Protein AF-A0A3C0GET9-F1 (afdb_monomer_lite)

Structure (mmCIF, N/CA/C/O backbone):
data_AF-A0A3C0GET9-F1
#
_entry.id   AF-A0A3C0GET9-F1
#
loop_
_atom_site.group_PDB
_atom_site.id
_atom_site.type_symbol
_atom_site.label_atom_id
_atom_site.label_alt_id
_atom_site.label_comp_id
_atom_site.label_asym_id
_atom_site.label_entity_id
_atom_site.label_seq_id
_atom_site.pdbx_PDB_ins_code
_atom_site.Cartn_x
_atom_site.Cartn_y
_atom_site.Cartn_z
_atom_site.occupancy
_atom_site.B_iso_or_equiv
_atom_site.auth_seq_id
_atom_site.auth_comp_id
_atom_site.auth_asym_id
_atom_site.auth_atom_id
_atom_site.pdbx_PDB_model_num
ATOM 1 N N . TRP A 1 1 ? -22.678 -9.207 -19.508 1.00 54.59 1 TRP A N 1
ATOM 2 C CA . TRP A 1 1 ? -23.321 -8.512 -18.363 1.00 54.59 1 TRP A CA 1
ATOM 3 C C . TRP A 1 1 ? -24.498 -9.257 -17.714 1.00 54.59 1 TRP A C 1
ATOM 5 O O . TRP A 1 1 ? -24.550 -9.313 -16.491 1.00 54.59 1 TRP A O 1
ATOM 15 N N . LYS A 1 2 ? -25.428 -9.865 -18.474 1.00 51.84 2 LYS A N 1
ATOM 16 C CA . LYS A 1 2 ? -26.599 -10.581 -17.909 1.00 51.84 2 LYS A CA 1
ATOM 17 C C . LYS A 1 2 ? -26.247 -11.828 -17.074 1.00 51.84 2 LYS A C 1
ATOM 19 O O . LYS A 1 2 ? -26.892 -12.081 -16.061 1.00 51.84 2 LYS A O 1
ATOM 24 N N . VAL A 1 3 ? -25.195 -12.555 -17.453 1.00 59.12 3 VAL A N 1
ATOM 25 C CA . VAL A 1 3 ? -24.773 -13.796 -16.774 1.00 59.12 3 VAL A CA 1
ATOM 26 C C . VAL A 1 3 ? -24.256 -13.517 -15.358 1.00 59.12 3 VAL A C 1
ATOM 28 O O . VAL A 1 3 ? -24.761 -14.109 -14.406 1.00 59.12 3 VAL A O 1
ATOM 31 N N . LEU A 1 4 ? -23.365 -12.528 -15.206 1.00 65.88 4 LEU A N 1
ATOM 32 C CA . LEU A 1 4 ? -22.849 -12.063 -13.909 1.00 65.88 4 LEU A CA 1
ATOM 33 C C . LEU A 1 4 ? -23.974 -11.631 -12.956 1.00 65.88 4 LEU A C 1
ATOM 35 O O . LEU A 1 4 ? -23.959 -11.983 -11.779 1.00 65.88 4 LEU A O 1
ATOM 39 N N . ARG A 1 5 ? -24.997 -10.936 -13.473 1.00 71.81 5 ARG A N 1
ATOM 40 C CA . ARG A 1 5 ? -26.172 -10.538 -12.685 1.00 71.81 5 ARG A CA 1
ATOM 41 C C . ARG A 1 5 ? -26.999 -11.746 -12.235 1.00 71.81 5 ARG A C 1
ATOM 43 O O . ARG A 1 5 ? -27.454 -11.768 -11.099 1.00 71.81 5 ARG A O 1
ATOM 50 N N . SER A 1 6 ? -27.181 -12.758 -13.086 1.00 63.97 6 SER A N 1
ATOM 51 C CA . SER A 1 6 ? -27.970 -13.950 -12.731 1.00 63.97 6 SER A CA 1
ATOM 52 C C . SER A 1 6 ? -27.287 -14.823 -11.672 1.00 63.97 6 SER A C 1
ATOM 54 O O . SER A 1 6 ? -27.948 -15.317 -10.760 1.00 63.97 6 SER A O 1
ATOM 56 N N . VAL A 1 7 ? -25.958 -14.950 -11.751 1.00 70.88 7 VAL A N 1
ATOM 57 C CA . VAL A 1 7 ? -25.152 -15.691 -10.773 1.00 70.88 7 VAL A CA 1
ATOM 58 C C . VAL A 1 7 ? -25.137 -14.942 -9.441 1.00 70.88 7 VAL A C 1
ATOM 60 O O . VAL A 1 7 ? -25.383 -15.544 -8.400 1.00 70.88 7 VAL A O 1
ATOM 63 N N . SER A 1 8 ? -24.983 -13.615 -9.480 1.00 62.53 8 SER A N 1
ATOM 64 C CA . SER A 1 8 ? -25.076 -12.756 -8.297 1.00 62.53 8 SER A CA 1
ATOM 65 C C . SER A 1 8 ? -26.455 -12.838 -7.620 1.00 62.53 8 SER A C 1
ATOM 67 O O . SER A 1 8 ? -26.522 -12.975 -6.403 1.00 62.53 8 SER A O 1
ATOM 69 N N . LEU A 1 9 ? -27.557 -12.873 -8.382 1.00 61.75 9 LEU A N 1
ATOM 70 C CA . LEU A 1 9 ? -28.917 -13.015 -7.834 1.00 61.75 9 LEU A CA 1
ATOM 71 C C . LEU A 1 9 ? -29.197 -14.408 -7.242 1.00 61.75 9 LEU A C 1
ATOM 73 O O . LEU A 1 9 ? -29.943 -14.523 -6.269 1.00 61.75 9 LEU A O 1
ATOM 77 N N . ARG A 1 10 ? -28.611 -15.473 -7.806 1.00 57.34 10 ARG A N 1
ATOM 78 C CA . ARG A 1 10 ? -28.732 -16.839 -7.264 1.00 57.34 10 ARG A CA 1
ATOM 79 C C . ARG A 1 10 ? -27.916 -17.031 -5.986 1.00 57.34 10 ARG A C 1
ATOM 81 O O . ARG A 1 10 ? -28.388 -17.711 -5.080 1.00 57.34 10 ARG A O 1
ATOM 88 N N . LEU A 1 11 ? -26.743 -16.405 -5.894 1.00 55.72 11 LEU A N 1
ATOM 89 C CA . LEU A 1 11 ? -25.930 -16.396 -4.675 1.00 55.72 11 LEU A CA 1
ATOM 90 C C . LEU A 1 11 ? -26.587 -15.551 -3.572 1.00 55.72 11 LEU A C 1
ATOM 92 O O . LEU A 1 11 ? -26.712 -16.027 -2.446 1.00 55.72 11 LEU A O 1
ATOM 96 N N . ALA A 1 12 ? -27.141 -14.383 -3.919 1.00 53.59 12 ALA A N 1
ATOM 97 C CA . ALA A 1 12 ? -27.857 -13.515 -2.982 1.00 53.59 12 ALA A CA 1
ATOM 98 C C . ALA A 1 12 ? -29.102 -14.178 -2.358 1.00 53.59 12 ALA A C 1
ATOM 100 O O . ALA A 1 12 ? -29.400 -13.944 -1.193 1.00 53.59 12 ALA A O 1
ATOM 101 N N . ARG A 1 13 ? -29.819 -15.048 -3.091 1.00 51.25 13 ARG A N 1
ATOM 102 C CA . ARG A 1 13 ? -30.969 -15.801 -2.540 1.00 51.25 13 ARG A CA 1
ATOM 103 C C . ARG A 1 13 ? -30.578 -16.947 -1.600 1.00 51.25 13 ARG A C 1
ATOM 105 O O . ARG A 1 13 ? -31.440 -17.432 -0.874 1.00 51.25 13 ARG A O 1
ATOM 112 N N . LYS A 1 14 ? -29.320 -17.402 -1.620 1.00 46.41 14 LYS A N 1
ATOM 113 C CA . LYS A 1 14 ? -28.836 -18.512 -0.779 1.00 46.41 14 LYS A CA 1
ATOM 114 C C . LYS A 1 14 ? -28.096 -18.029 0.476 1.00 46.41 14 LYS A C 1
ATOM 116 O O . LYS A 1 14 ? -27.874 -18.819 1.391 1.00 46.41 14 LYS A O 1
ATOM 121 N N . SER A 1 15 ? -27.745 -16.745 0.543 1.00 45.38 15 SER A N 1
ATOM 122 C CA . SER A 1 15 ? -27.123 -16.142 1.717 1.00 45.38 15 SER A CA 1
ATOM 123 C C . SER A 1 15 ? -28.177 -15.796 2.775 1.00 45.38 15 SER A C 1
ATOM 125 O O . SER A 1 15 ? -29.066 -14.981 2.549 1.00 45.38 15 SER A O 1
ATOM 127 N N . LYS A 1 16 ? -28.080 -16.405 3.965 1.00 53.41 16 LYS A N 1
ATOM 128 C CA . LYS A 1 16 ? -28.889 -16.041 5.148 1.00 53.41 16 LYS A CA 1
ATOM 129 C C . LYS A 1 16 ? -28.526 -14.656 5.714 1.00 53.41 16 LYS A C 1
ATOM 131 O O . LYS A 1 16 ? -29.143 -14.218 6.684 1.00 53.41 16 LYS A O 1
ATOM 136 N N . THR A 1 17 ? -27.520 -13.973 5.163 1.00 60.19 17 THR A N 1
ATOM 137 C CA . THR A 1 17 ? -27.017 -12.692 5.664 1.00 60.19 17 THR A CA 1
ATOM 138 C C . THR A 1 17 ? -27.034 -11.623 4.571 1.00 60.19 17 THR A C 1
ATOM 140 O O . THR A 1 17 ? -26.575 -11.823 3.455 1.00 60.19 17 THR A O 1
ATOM 143 N N . ASN A 1 18 ? -27.491 -10.417 4.917 1.00 76.19 18 ASN A N 1
ATOM 144 C CA . ASN A 1 18 ? -27.480 -9.251 4.021 1.00 76.19 18 ASN A CA 1
ATOM 145 C C . ASN A 1 18 ? -26.064 -8.689 3.756 1.00 76.19 18 ASN A C 1
ATOM 147 O O . ASN A 1 18 ? -25.942 -7.561 3.286 1.00 76.19 18 ASN A O 1
ATOM 151 N N . PHE A 1 19 ? -24.994 -9.429 4.078 1.00 81.81 19 PHE A N 1
ATOM 152 C CA . PHE A 1 19 ? -23.607 -8.967 3.949 1.00 81.81 19 PHE A CA 1
ATOM 153 C C . PHE A 1 19 ? -23.235 -8.653 2.494 1.00 81.81 19 PHE A C 1
ATOM 155 O O . PHE A 1 19 ? -22.609 -7.630 2.220 1.00 81.81 19 PHE A O 1
ATOM 162 N N . ASP A 1 20 ? -23.714 -9.467 1.554 1.00 84.00 20 ASP A N 1
ATOM 163 C CA . ASP A 1 20 ? -23.447 -9.294 0.123 1.00 84.00 20 ASP A CA 1
ATOM 164 C C . ASP A 1 20 ? -23.974 -7.951 -0.407 1.00 84.00 20 ASP A C 1
ATOM 166 O O . ASP A 1 20 ? -23.351 -7.327 -1.268 1.00 84.00 20 ASP A O 1
ATOM 170 N N . ASN A 1 21 ? -25.075 -7.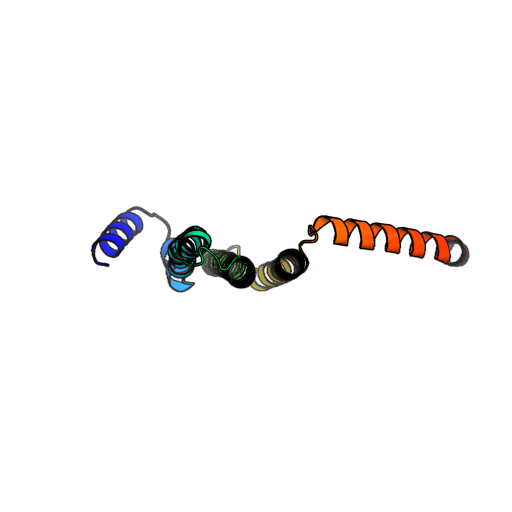445 0.163 1.00 88.06 21 ASN A N 1
ATOM 171 C CA . ASN A 1 21 ? -25.608 -6.126 -0.181 1.00 88.06 21 ASN A CA 1
ATOM 172 C C . ASN A 1 21 ? -24.635 -5.008 0.221 1.00 88.06 21 ASN A C 1
ATOM 174 O O . ASN A 1 21 ? -24.468 -4.051 -0.533 1.00 88.06 21 ASN A O 1
ATOM 178 N N . PHE A 1 22 ? -23.945 -5.146 1.360 1.00 90.19 22 PHE A N 1
ATOM 179 C CA . PHE A 1 22 ? -22.924 -4.189 1.797 1.00 90.19 22 PHE A CA 1
ATOM 180 C C . PHE A 1 22 ? -21.677 -4.237 0.909 1.00 90.19 22 PHE A C 1
ATOM 182 O O . PHE A 1 22 ? -21.138 -3.179 0.581 1.00 90.19 22 PHE A O 1
ATOM 189 N N . LEU A 1 23 ? -21.262 -5.429 0.459 1.00 90.75 23 LEU A N 1
ATOM 190 C CA . LEU A 1 23 ? -20.154 -5.588 -0.495 1.00 90.75 23 LEU A CA 1
ATOM 191 C C . LEU A 1 23 ? -20.448 -4.875 -1.822 1.00 90.75 23 LEU A C 1
ATOM 193 O O . LEU A 1 23 ? -19.594 -4.168 -2.364 1.00 90.75 23 LEU A O 1
ATOM 197 N N . VAL A 1 24 ? -21.666 -5.038 -2.345 1.00 90.88 24 VAL A N 1
ATOM 198 C CA . VAL A 1 24 ? -22.103 -4.377 -3.583 1.00 90.88 24 VAL A CA 1
ATOM 199 C C . VAL A 1 24 ? -22.232 -2.866 -3.386 1.00 90.88 24 VAL A C 1
ATOM 201 O O . VAL A 1 24 ? -21.739 -2.112 -4.228 1.00 90.88 24 VAL A O 1
ATOM 204 N N . ALA A 1 25 ? -22.827 -2.413 -2.277 1.00 90.94 25 ALA A N 1
ATOM 205 C CA . ALA A 1 25 ? -22.983 -0.991 -1.958 1.00 90.94 25 ALA A CA 1
ATOM 206 C C . ALA A 1 25 ? -21.630 -0.263 -1.894 1.00 90.94 25 ALA A C 1
ATOM 208 O O . ALA A 1 25 ? -21.469 0.816 -2.466 1.00 90.94 25 ALA A O 1
ATOM 209 N N . ASN A 1 26 ? -20.625 -0.906 -1.299 1.00 92.50 26 ASN A N 1
ATOM 210 C CA . ASN A 1 26 ? -19.260 -0.392 -1.209 1.00 92.50 26 ASN A CA 1
ATOM 211 C C . ASN A 1 26 ? -18.390 -0.713 -2.436 1.00 92.50 26 ASN A C 1
ATOM 213 O O . ASN A 1 26 ? -17.189 -0.450 -2.432 1.00 92.50 26 ASN A O 1
ATOM 217 N N . ARG A 1 27 ? -18.986 -1.219 -3.525 1.00 93.00 27 ARG A N 1
ATOM 218 C CA . ARG A 1 27 ? -18.337 -1.447 -4.829 1.00 93.00 27 ARG A CA 1
ATOM 219 C C . ARG A 1 27 ? -17.179 -2.455 -4.808 1.00 93.00 27 ARG A C 1
ATOM 221 O O . ARG A 1 27 ? -16.388 -2.466 -5.750 1.00 93.00 27 ARG A O 1
ATOM 228 N N . VAL A 1 28 ? -17.117 -3.355 -3.824 1.00 92.50 28 VAL A N 1
ATOM 229 C CA . VAL A 1 28 ? -16.083 -4.408 -3.741 1.00 92.50 28 VAL A CA 1
ATOM 230 C C . VAL A 1 28 ? -15.999 -5.225 -5.040 1.00 92.50 28 VAL A C 1
ATOM 232 O O . VAL A 1 28 ? -14.909 -5.315 -5.610 1.00 92.50 28 VAL A O 1
ATOM 235 N N . PRO A 1 29 ? -17.116 -5.740 -5.607 1.00 91.25 29 PRO A N 1
ATOM 236 C CA . PRO A 1 29 ? -17.047 -6.520 -6.842 1.00 91.25 29 PRO A CA 1
ATOM 237 C C . PRO A 1 29 ? -16.553 -5.699 -8.034 1.00 91.25 29 PRO A C 1
ATOM 239 O O . PRO A 1 29 ? -15.939 -6.248 -8.941 1.00 91.25 29 PRO A O 1
ATOM 242 N N . ARG A 1 30 ? -16.802 -4.380 -8.042 1.00 92.75 30 ARG A N 1
ATOM 243 C CA . ARG A 1 30 ? -16.322 -3.493 -9.106 1.00 92.75 30 ARG A CA 1
ATOM 244 C C . ARG A 1 30 ? -14.805 -3.377 -9.048 1.00 92.75 30 ARG A C 1
ATOM 246 O O . ARG A 1 30 ? -14.180 -3.535 -10.087 1.00 92.75 30 ARG A O 1
ATOM 253 N N . TYR A 1 31 ? -14.217 -3.112 -7.884 1.00 93.00 31 TYR A N 1
ATOM 254 C CA . TYR A 1 31 ? -12.760 -3.002 -7.772 1.00 93.00 31 TYR A CA 1
ATOM 255 C C . TYR A 1 31 ? -12.066 -4.334 -8.069 1.00 93.00 31 TYR A C 1
ATOM 257 O O . TYR A 1 31 ? -11.121 -4.358 -8.851 1.00 93.00 31 TYR A O 1
ATOM 265 N N . LEU A 1 32 ? -12.603 -5.449 -7.563 1.00 92.50 32 LEU A N 1
ATOM 266 C CA . LEU A 1 32 ? -12.104 -6.787 -7.898 1.00 92.50 32 LEU A CA 1
ATOM 267 C C . LEU A 1 32 ? -12.178 -7.076 -9.403 1.00 92.50 32 LEU A C 1
ATOM 269 O O . LEU A 1 32 ? -11.239 -7.620 -9.974 1.00 92.50 32 LEU A O 1
ATOM 273 N N . ALA A 1 33 ? -13.258 -6.661 -10.071 1.00 94.62 33 ALA A N 1
ATOM 274 C CA . ALA A 1 33 ? -13.396 -6.840 -11.512 1.00 94.62 33 ALA A CA 1
ATOM 275 C C . ALA A 1 33 ? -12.360 -6.054 -12.331 1.00 94.62 33 ALA A C 1
ATOM 277 O O . ALA A 1 33 ? -12.105 -6.447 -13.462 1.00 94.62 33 ALA A O 1
ATOM 278 N N . HIS A 1 34 ? -11.761 -4.983 -11.792 1.00 95.25 34 HIS A N 1
ATOM 279 C CA . HIS A 1 34 ? -10.683 -4.246 -12.467 1.00 95.25 34 HIS A CA 1
ATOM 280 C C . HIS A 1 34 ? -9.309 -4.911 -12.309 1.00 95.25 34 HIS A C 1
ATOM 282 O O . HIS A 1 34 ? -8.412 -4.596 -13.084 1.00 95.25 34 HIS A O 1
ATOM 288 N N . ILE A 1 35 ? -9.141 -5.848 -11.367 1.00 94.38 35 ILE A N 1
ATOM 289 C CA . ILE A 1 35 ? -7.878 -6.586 -11.210 1.00 94.38 35 ILE A CA 1
ATOM 290 C C . ILE A 1 35 ? -7.607 -7.405 -12.471 1.00 94.38 35 ILE A C 1
ATOM 292 O O . ILE A 1 35 ? -6.524 -7.322 -13.030 1.00 94.38 35 ILE A O 1
ATOM 296 N N . VAL A 1 36 ? -8.614 -8.131 -12.962 1.00 95.69 36 VAL A N 1
ATOM 297 C CA . VAL A 1 36 ? -8.491 -8.998 -14.145 1.00 95.69 36 VAL A CA 1
ATOM 298 C C . VAL A 1 36 ? -7.989 -8.250 -15.392 1.00 95.69 36 VAL A C 1
ATOM 300 O O . VAL A 1 36 ? -6.960 -8.655 -15.927 1.00 95.69 36 VAL A O 1
ATOM 303 N N . PRO A 1 37 ? -8.640 -7.170 -15.877 1.00 96.06 37 PRO A N 1
ATOM 304 C CA . PRO A 1 37 ? -8.160 -6.449 -17.053 1.00 96.06 37 PRO A CA 1
ATOM 305 C C . PRO A 1 37 ? -6.797 -5.792 -16.819 1.00 96.06 37 PRO A C 1
ATOM 307 O O . PRO A 1 37 ? -6.000 -5.740 -17.748 1.00 96.06 37 PRO A O 1
ATOM 310 N N . LEU A 1 38 ? -6.502 -5.328 -15.600 1.00 97.25 38 LEU A N 1
ATOM 311 C CA . LEU A 1 38 ? -5.202 -4.739 -15.288 1.00 97.25 38 LEU A CA 1
ATOM 312 C C . LEU A 1 38 ? -4.077 -5.783 -15.323 1.00 97.25 38 LEU A C 1
ATOM 314 O O . LEU A 1 38 ? -3.027 -5.519 -15.896 1.00 97.25 38 LEU A O 1
ATOM 318 N N . SER A 1 39 ? -4.306 -6.977 -14.774 1.00 96.12 39 SER A N 1
ATOM 319 C CA . SER A 1 39 ? -3.359 -8.093 -14.850 1.00 96.12 39 SER A CA 1
ATOM 320 C C . SER A 1 39 ? -3.117 -8.534 -16.292 1.00 96.12 39 SER A C 1
ATOM 322 O O . SER A 1 39 ? -1.970 -8.701 -16.686 1.00 96.12 39 SER A O 1
ATOM 324 N N . ILE A 1 40 ? -4.177 -8.651 -17.100 1.00 97.06 40 ILE A N 1
ATOM 325 C CA . ILE A 1 40 ? -4.042 -8.960 -18.533 1.00 97.06 40 ILE A CA 1
ATOM 326 C C . ILE A 1 40 ? -3.201 -7.889 -19.233 1.00 97.06 40 ILE A C 1
ATOM 328 O O . ILE A 1 40 ? -2.345 -8.223 -20.045 1.00 97.06 40 ILE A O 1
ATOM 332 N N . LEU A 1 41 ? -3.425 -6.611 -18.914 1.00 96.50 41 LEU A N 1
ATOM 333 C CA . LEU A 1 41 ? -2.683 -5.511 -19.519 1.00 96.50 41 LEU A CA 1
ATOM 334 C C . LEU A 1 41 ? -1.186 -5.585 -19.194 1.00 96.50 41 LEU A C 1
ATOM 336 O O . LEU A 1 41 ? -0.388 -5.400 -20.103 1.00 96.50 41 LEU A O 1
ATOM 340 N N . ILE A 1 42 ? -0.820 -5.895 -17.943 1.00 96.88 42 ILE A N 1
ATOM 341 C CA . ILE A 1 42 ? 0.577 -6.082 -17.511 1.00 96.88 42 ILE A CA 1
ATOM 342 C C . ILE A 1 42 ? 1.253 -7.195 -18.321 1.00 96.88 42 ILE A C 1
ATOM 344 O O . ILE A 1 42 ? 2.322 -6.969 -18.881 1.00 96.88 42 ILE A O 1
ATOM 348 N N . GLU A 1 43 ? 0.603 -8.355 -18.448 1.00 95.88 43 GLU A N 1
ATOM 349 C CA . GLU A 1 43 ? 1.129 -9.495 -19.217 1.00 95.88 43 GLU A CA 1
ATOM 350 C C . GLU A 1 43 ? 1.243 -9.199 -20.718 1.00 95.88 43 GLU A C 1
ATOM 352 O O . GLU A 1 43 ? 2.087 -9.766 -21.405 1.00 95.88 43 GLU A O 1
ATOM 357 N N . PHE A 1 44 ? 0.416 -8.293 -21.248 1.00 95.69 44 PHE A N 1
ATOM 358 C CA . PHE A 1 44 ? 0.460 -7.899 -22.656 1.00 95.69 44 PHE A CA 1
ATOM 359 C C . PHE A 1 44 ? 1.555 -6.877 -22.986 1.00 95.69 44 PHE A C 1
ATOM 361 O O . PHE A 1 44 ? 1.926 -6.769 -24.157 1.00 95.69 44 PHE A O 1
ATOM 368 N N . VAL A 1 45 ? 2.090 -6.134 -22.007 1.00 95.38 45 VAL A N 1
ATOM 369 C CA . VAL A 1 45 ? 3.091 -5.080 -22.270 1.00 95.38 45 VAL A CA 1
ATOM 370 C C . VAL A 1 45 ? 4.332 -5.604 -23.005 1.00 95.38 45 VAL A C 1
ATOM 372 O O . VAL A 1 45 ? 4.688 -4.997 -24.015 1.00 95.38 45 VAL A O 1
ATOM 375 N N . PRO A 1 46 ? 4.971 -6.723 -22.605 1.00 91.56 46 PRO A N 1
ATOM 376 C CA . PRO A 1 46 ? 6.168 -7.219 -23.291 1.00 91.56 46 PRO A CA 1
ATOM 377 C C . PRO A 1 46 ? 5.919 -7.552 -24.767 1.00 91.56 46 PRO A C 1
ATOM 379 O O . PRO A 1 46 ? 6.791 -7.354 -25.605 1.00 91.56 46 PRO A O 1
ATOM 382 N N . PHE A 1 47 ? 4.710 -8.015 -25.099 1.00 93.81 47 PHE A N 1
ATOM 383 C CA . PHE A 1 47 ? 4.320 -8.331 -26.474 1.00 93.81 47 PHE A CA 1
ATOM 384 C C . PHE A 1 47 ? 3.972 -7.080 -27.288 1.00 93.81 47 PHE A C 1
ATOM 386 O O . PHE A 1 47 ? 4.210 -7.041 -28.492 1.00 93.81 47 PHE A O 1
ATOM 393 N N . ALA A 1 48 ? 3.407 -6.054 -26.649 1.00 93.69 48 ALA A N 1
ATOM 394 C CA . ALA A 1 48 ? 3.044 -4.803 -27.309 1.00 93.69 48 ALA A CA 1
ATOM 395 C C . ALA A 1 48 ? 4.254 -3.889 -27.581 1.00 93.69 48 ALA A C 1
ATOM 397 O O . ALA A 1 48 ? 4.208 -3.085 -28.509 1.00 93.69 48 ALA A O 1
ATOM 398 N N . PHE A 1 49 ? 5.328 -4.015 -26.796 1.00 94.75 49 PHE A N 1
ATOM 399 C CA . PHE A 1 49 ? 6.522 -3.160 -26.859 1.00 94.75 49 PHE A CA 1
ATOM 400 C C . PHE A 1 49 ? 7.783 -3.908 -27.325 1.00 94.75 49 PHE A C 1
ATOM 402 O O . PHE A 1 49 ? 8.897 -3.550 -26.944 1.00 94.75 49 PHE A O 1
ATOM 409 N N . ILE A 1 50 ? 7.633 -4.934 -28.169 1.00 92.25 50 ILE A N 1
ATOM 410 C CA . ILE A 1 50 ? 8.773 -5.666 -28.743 1.00 92.25 50 ILE A CA 1
ATOM 411 C C . ILE A 1 50 ? 9.715 -4.681 -29.455 1.00 92.25 50 ILE A C 1
ATOM 413 O O . ILE A 1 50 ? 9.297 -3.949 -30.352 1.00 92.25 50 ILE A O 1
ATOM 417 N N . GLY A 1 51 ? 10.989 -4.672 -29.052 1.00 93.00 51 GLY A N 1
ATOM 418 C CA . GLY A 1 51 ? 12.012 -3.765 -29.587 1.00 93.00 51 GLY A CA 1
ATOM 419 C C . GLY A 1 51 ? 12.083 -2.389 -28.910 1.00 93.00 51 GLY A C 1
ATOM 420 O O . GLY A 1 51 ? 12.892 -1.563 -29.324 1.00 93.00 51 GLY A O 1
ATOM 421 N N . PHE A 1 52 ? 11.278 -2.139 -27.870 1.00 95.12 52 PHE A N 1
ATOM 422 C CA . PHE A 1 52 ? 11.237 -0.880 -27.116 1.00 95.12 52 PHE A CA 1
ATOM 423 C C . PHE A 1 52 ? 11.319 -1.114 -25.598 1.00 95.12 52 PHE A C 1
ATOM 425 O O . PHE A 1 52 ? 10.444 -0.683 -24.842 1.00 95.12 52 PHE A O 1
ATOM 432 N N . ASP A 1 53 ? 12.390 -1.765 -25.142 1.00 93.12 53 ASP A N 1
ATOM 433 C CA . ASP A 1 53 ? 12.543 -2.229 -23.753 1.00 93.12 53 ASP A CA 1
ATOM 434 C C . ASP A 1 53 ? 12.393 -1.107 -22.713 1.00 93.12 53 ASP A C 1
ATOM 436 O O . ASP A 1 53 ? 11.663 -1.254 -21.734 1.00 93.12 53 ASP A O 1
ATOM 440 N N . TYR A 1 54 ? 12.999 0.058 -22.962 1.00 94.12 54 TYR A N 1
ATOM 441 C CA . TYR A 1 54 ? 12.903 1.205 -22.051 1.00 94.12 54 TYR A CA 1
ATOM 442 C C . TYR A 1 54 ? 11.461 1.717 -21.891 1.00 94.12 54 TYR A C 1
ATOM 444 O O . TYR A 1 54 ? 11.014 2.034 -20.789 1.00 94.12 54 TYR A O 1
ATOM 452 N N . ALA A 1 55 ? 10.699 1.771 -22.988 1.00 94.50 55 ALA A N 1
ATOM 453 C CA . ALA A 1 55 ? 9.299 2.182 -22.939 1.00 94.50 55 ALA A CA 1
ATOM 454 C C . ALA A 1 55 ? 8.433 1.123 -22.239 1.00 94.50 55 ALA A C 1
ATOM 456 O O . ALA A 1 55 ? 7.569 1.477 -21.434 1.00 94.50 55 ALA A O 1
ATOM 457 N N . ALA A 1 56 ? 8.695 -0.163 -22.501 1.00 95.75 56 ALA A N 1
ATOM 458 C CA . ALA A 1 56 ? 8.018 -1.276 -21.841 1.00 95.75 56 ALA A CA 1
ATOM 459 C C .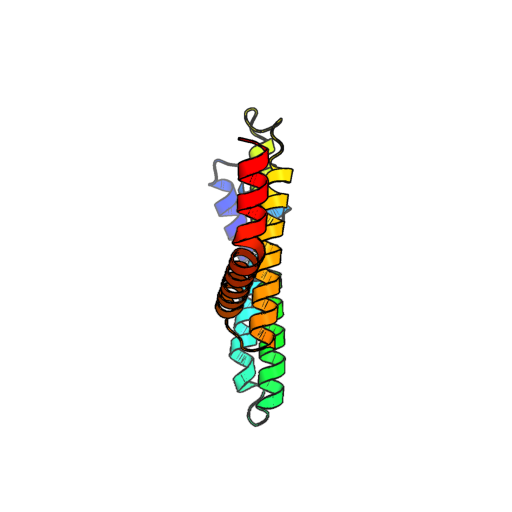 ALA A 1 56 ? 8.194 -1.211 -20.318 1.00 95.75 56 ALA A C 1
ATOM 461 O O . ALA A 1 56 ? 7.223 -1.343 -19.574 1.00 95.75 56 ALA A O 1
ATOM 462 N N . GLU A 1 57 ? 9.414 -0.943 -19.854 1.00 95.00 57 GLU A N 1
ATOM 463 C CA . GLU A 1 57 ? 9.743 -0.852 -18.434 1.00 95.00 57 GLU A CA 1
ATOM 464 C C . GLU A 1 57 ? 8.994 0.293 -17.733 1.00 95.00 57 GLU A C 1
ATOM 466 O O . GLU A 1 57 ? 8.396 0.092 -16.672 1.00 95.00 57 GLU A O 1
ATOM 471 N N . ILE A 1 58 ? 8.948 1.481 -18.348 1.00 95.44 58 ILE A N 1
ATOM 472 C CA . ILE A 1 58 ? 8.199 2.631 -17.815 1.00 95.44 58 ILE A CA 1
ATOM 473 C C . ILE A 1 58 ? 6.706 2.302 -17.705 1.00 95.44 58 ILE A C 1
ATOM 475 O O . ILE A 1 58 ? 6.082 2.564 -16.671 1.00 95.44 58 ILE A O 1
ATOM 479 N N . VAL A 1 59 ? 6.126 1.712 -18.754 1.00 96.69 59 VAL A N 1
ATOM 480 C CA . VAL A 1 59 ? 4.707 1.334 -18.774 1.00 96.69 59 VAL A CA 1
ATOM 481 C C . VAL A 1 59 ? 4.419 0.267 -17.720 1.00 96.69 59 VAL A C 1
ATOM 483 O O . VAL A 1 59 ? 3.444 0.393 -16.979 1.00 96.69 59 VAL A O 1
ATOM 486 N N . LEU A 1 60 ? 5.282 -0.742 -17.582 1.00 96.69 60 LEU A N 1
ATOM 487 C CA . LEU A 1 60 ? 5.158 -1.766 -16.546 1.00 96.69 60 LEU A CA 1
ATOM 488 C C . LEU A 1 60 ? 5.212 -1.156 -15.145 1.00 96.69 60 LEU A C 1
ATOM 490 O O . LEU A 1 60 ? 4.343 -1.454 -14.326 1.00 96.69 60 LEU A O 1
ATOM 494 N N . LYS A 1 61 ? 6.179 -0.278 -14.852 1.00 96.25 61 LYS A N 1
ATOM 495 C CA . LYS A 1 61 ? 6.259 0.423 -13.558 1.00 96.25 61 LYS A CA 1
ATOM 496 C C . LYS A 1 61 ? 4.966 1.188 -13.269 1.00 96.25 61 LYS A C 1
ATOM 498 O O . LYS A 1 61 ? 4.405 1.055 -12.181 1.00 96.25 61 LYS A O 1
ATOM 503 N N . PHE A 1 62 ? 4.439 1.915 -14.253 1.00 97.31 62 PHE A N 1
ATOM 504 C CA . PHE A 1 62 ? 3.172 2.634 -14.116 1.00 97.31 62 PHE A CA 1
ATOM 505 C C . PHE A 1 62 ? 1.984 1.700 -13.827 1.00 97.31 62 PHE A C 1
ATOM 507 O O . PHE A 1 62 ? 1.210 1.953 -12.900 1.00 97.31 62 PHE A O 1
ATOM 514 N N . LEU A 1 63 ? 1.850 0.591 -14.561 1.00 97.88 63 LEU A N 1
ATOM 515 C CA . LEU A 1 63 ? 0.774 -0.382 -14.344 1.00 97.88 63 LEU A CA 1
ATOM 516 C C . LEU A 1 63 ? 0.871 -1.072 -12.979 1.00 97.88 63 LEU A C 1
ATOM 518 O O . LEU A 1 63 ? -0.152 -1.261 -12.322 1.00 97.88 63 LEU A O 1
ATOM 522 N N . HIS A 1 64 ? 2.078 -1.395 -12.512 1.00 97.44 64 HIS A N 1
ATOM 523 C CA . HIS A 1 64 ? 2.282 -1.937 -11.169 1.00 97.44 64 HIS A CA 1
ATOM 524 C C . HIS A 1 64 ? 1.883 -0.931 -10.081 1.00 97.44 64 HIS A C 1
ATOM 526 O O . HIS A 1 64 ? 1.230 -1.309 -9.108 1.00 97.44 64 HIS A O 1
ATOM 532 N N . VAL A 1 65 ? 2.188 0.360 -10.253 1.00 97.81 65 VAL A N 1
ATOM 533 C CA . VAL A 1 65 ? 1.716 1.413 -9.336 1.00 97.81 65 VAL A CA 1
ATOM 534 C C . VAL A 1 65 ? 0.187 1.481 -9.320 1.00 97.81 65 VAL A C 1
ATOM 536 O O . VAL A 1 65 ? -0.416 1.502 -8.243 1.00 97.81 65 VAL A O 1
ATOM 539 N N . LEU A 1 66 ? -0.462 1.436 -10.488 1.00 97.94 66 LEU A N 1
ATOM 540 C CA . LEU A 1 66 ? -1.925 1.366 -10.573 1.00 97.94 66 LEU A CA 1
ATOM 541 C C . LEU A 1 66 ? -2.484 0.118 -9.881 1.00 97.94 66 LEU A C 1
ATOM 543 O O . LEU A 1 66 ? -3.523 0.199 -9.224 1.00 97.94 66 LEU A O 1
ATOM 547 N N . PHE A 1 67 ? -1.790 -1.015 -9.983 1.00 97.75 67 PHE A N 1
ATOM 548 C CA . PHE A 1 67 ? -2.180 -2.259 -9.329 1.00 97.75 67 PHE A CA 1
ATOM 549 C C . PHE A 1 67 ? -2.147 -2.130 -7.803 1.00 97.75 67 PHE A C 1
ATOM 551 O O . PHE A 1 67 ? -3.116 -2.500 -7.138 1.00 97.75 67 PHE A O 1
ATOM 558 N N . VAL A 1 68 ? -1.088 -1.535 -7.242 1.00 97.62 68 VAL A N 1
ATOM 559 C CA . VAL A 1 68 ? -0.986 -1.259 -5.797 1.00 97.62 68 VAL A CA 1
ATOM 560 C C . VAL A 1 68 ? -2.128 -0.353 -5.334 1.00 97.62 68 VAL A C 1
ATOM 562 O O . VAL A 1 68 ? -2.807 -0.654 -4.352 1.00 97.62 68 VAL A O 1
ATOM 565 N N . VAL A 1 69 ? -2.395 0.733 -6.063 1.00 97.94 69 VAL A N 1
ATOM 566 C CA . VAL A 1 69 ? -3.486 1.664 -5.738 1.00 97.94 69 VAL A CA 1
ATOM 567 C C . VAL A 1 69 ? -4.848 0.965 -5.800 1.00 97.94 69 VAL A C 1
ATOM 569 O O . VAL A 1 69 ? -5.670 1.124 -4.894 1.00 97.94 69 VAL A O 1
ATOM 572 N N . LEU A 1 70 ? -5.093 0.149 -6.828 1.00 97.88 70 LEU A N 1
ATOM 573 C CA . LEU A 1 70 ? -6.320 -0.635 -6.950 1.00 97.88 70 LEU A CA 1
ATOM 574 C C . LEU A 1 70 ? -6.478 -1.617 -5.782 1.00 97.88 70 LEU A C 1
ATOM 576 O O . LEU A 1 70 ? -7.568 -1.711 -5.213 1.00 97.88 70 LEU A O 1
ATOM 580 N N . ALA A 1 71 ? -5.405 -2.299 -5.381 1.00 97.50 71 ALA A N 1
ATOM 581 C CA . ALA A 1 71 ? -5.413 -3.200 -4.233 1.00 97.50 71 ALA A CA 1
ATOM 582 C C . ALA A 1 71 ? -5.795 -2.465 -2.935 1.00 97.50 71 ALA A C 1
ATOM 584 O O . ALA A 1 71 ? -6.643 -2.951 -2.183 1.00 97.50 71 ALA A O 1
ATOM 585 N N . LEU A 1 72 ? -5.267 -1.257 -2.703 1.00 97.69 72 LEU A N 1
ATOM 586 C CA . LEU A 1 72 ? -5.656 -0.424 -1.556 1.00 97.69 72 LEU A CA 1
ATOM 587 C C . LEU A 1 72 ? -7.144 -0.050 -1.588 1.00 97.69 72 LEU A C 1
ATOM 589 O O . LEU A 1 72 ? -7.812 -0.087 -0.550 1.00 97.69 72 LEU A O 1
ATOM 593 N N . TYR A 1 73 ? -7.695 0.266 -2.764 1.00 96.94 73 TYR A N 1
ATOM 594 C CA . TYR A 1 73 ? -9.129 0.530 -2.910 1.00 96.94 73 TYR A CA 1
ATOM 595 C C . TYR A 1 73 ? -9.988 -0.707 -2.636 1.00 96.94 73 TYR A C 1
ATOM 597 O O . TYR A 1 73 ? -11.023 -0.586 -1.973 1.00 96.94 73 TYR A O 1
ATOM 605 N N . VAL A 1 74 ? -9.555 -1.892 -3.079 1.00 96.56 74 VAL A N 1
ATOM 606 C CA . VAL A 1 74 ? -10.219 -3.162 -2.751 1.00 96.56 74 VAL A CA 1
ATOM 607 C C . VAL A 1 74 ? -10.245 -3.351 -1.239 1.00 96.56 74 VAL A C 1
ATOM 609 O O . VAL A 1 74 ? -11.329 -3.483 -0.672 1.00 96.56 74 VAL A O 1
ATOM 612 N N . VAL A 1 75 ? -9.090 -3.274 -0.574 1.00 96.75 75 VAL A N 1
ATOM 613 C CA . VAL A 1 75 ? -8.985 -3.429 0.885 1.00 96.75 75 VAL A CA 1
ATOM 614 C C . VAL A 1 75 ? -9.903 -2.432 1.597 1.00 96.75 75 VAL A C 1
ATOM 616 O O . VAL A 1 75 ? -10.759 -2.837 2.386 1.00 96.75 75 VAL A O 1
ATOM 619 N N . LYS A 1 76 ? -9.829 -1.142 1.247 1.00 95.81 76 LYS A N 1
ATOM 620 C CA . LYS A 1 76 ? -10.699 -0.096 1.807 1.00 95.81 76 LYS A CA 1
ATOM 621 C C . LYS A 1 76 ? -12.181 -0.430 1.647 1.00 95.81 76 LYS A C 1
ATOM 623 O O . LYS A 1 76 ? -12.947 -0.307 2.604 1.00 95.81 76 LYS A O 1
ATOM 628 N N . SER A 1 77 ? -12.599 -0.834 0.449 1.00 95.44 77 SER A N 1
ATOM 629 C CA . SER A 1 77 ? -13.999 -1.168 0.164 1.00 95.44 77 SER A CA 1
ATOM 630 C C . SER A 1 77 ? -14.489 -2.378 0.965 1.00 95.44 77 SER A C 1
ATOM 632 O O . SER A 1 77 ? -15.607 -2.358 1.485 1.00 95.44 77 SER A O 1
ATOM 634 N N . VAL A 1 78 ? -13.642 -3.396 1.146 1.00 94.75 78 VAL A N 1
ATOM 635 C CA . VAL A 1 78 ? -13.955 -4.589 1.945 1.00 94.75 78 VAL A CA 1
ATOM 636 C C . VAL A 1 78 ? -14.121 -4.214 3.413 1.00 94.75 78 VAL A C 1
ATOM 638 O O . VAL A 1 78 ? -15.158 -4.514 4.002 1.00 94.75 78 VAL A O 1
ATOM 641 N N . PHE A 1 79 ? -13.163 -3.488 3.994 1.00 94.06 79 PHE A N 1
ATOM 642 C CA . PHE A 1 79 ? -13.256 -3.055 5.390 1.00 94.06 79 PHE A CA 1
ATOM 643 C C . PHE A 1 79 ? -14.462 -2.142 5.635 1.00 94.06 79 PHE A C 1
ATOM 645 O O . PHE A 1 79 ? -15.156 -2.302 6.637 1.00 94.06 79 PHE A O 1
ATOM 652 N N . THR A 1 80 ? -14.776 -1.245 4.697 1.00 93.31 80 THR A N 1
ATOM 653 C CA . THR A 1 80 ? -15.976 -0.394 4.788 1.00 93.31 80 THR A CA 1
ATOM 654 C C . THR A 1 80 ? -17.256 -1.239 4.760 1.00 93.31 80 THR A C 1
ATOM 656 O O . THR A 1 80 ? -18.151 -1.032 5.573 1.00 93.31 80 THR A O 1
ATOM 659 N N . SER A 1 81 ? -17.310 -2.275 3.918 1.00 93.38 81 SER A N 1
ATOM 660 C CA . SER A 1 81 ? -18.445 -3.212 3.887 1.00 93.38 81 SER A CA 1
ATOM 661 C C . SER A 1 81 ? -18.620 -3.962 5.205 1.00 93.38 81 SER A C 1
ATOM 663 O O . SER A 1 81 ? -19.741 -4.130 5.684 1.00 93.38 81 SER A O 1
ATOM 665 N N . ILE A 1 82 ? -17.508 -4.400 5.805 1.00 91.50 82 ILE A N 1
ATOM 666 C CA . ILE A 1 82 ? -17.501 -5.061 7.114 1.00 91.50 82 ILE A CA 1
ATOM 667 C C . ILE A 1 82 ? -18.012 -4.101 8.190 1.00 91.50 82 ILE A C 1
ATOM 669 O O . ILE A 1 82 ? -18.876 -4.482 8.974 1.00 91.50 82 ILE A O 1
ATOM 673 N N . ASN A 1 83 ? -17.543 -2.852 8.199 1.00 92.12 83 ASN A N 1
ATOM 674 C CA . ASN A 1 83 ? -18.005 -1.816 9.123 1.00 92.12 83 ASN A CA 1
ATOM 675 C C . ASN A 1 83 ? -19.519 -1.619 9.069 1.00 92.12 83 ASN A C 1
ATOM 677 O O . ASN A 1 83 ? -20.192 -1.646 10.098 1.00 92.12 83 ASN A O 1
ATOM 681 N N . ASP A 1 84 ? -20.048 -1.426 7.862 1.00 91.06 84 ASP A N 1
ATOM 682 C CA . ASP A 1 84 ? -21.460 -1.123 7.656 1.00 91.06 84 ASP A CA 1
ATOM 683 C C . ASP A 1 84 ? -22.334 -2.314 8.054 1.00 91.06 84 ASP A C 1
ATOM 685 O O . ASP A 1 84 ? -23.360 -2.144 8.713 1.00 91.06 84 ASP A O 1
ATOM 689 N N . TYR A 1 85 ? -21.877 -3.533 7.763 1.00 90.75 85 TYR A N 1
ATOM 690 C CA . TYR A 1 85 ? -22.528 -4.746 8.236 1.00 90.75 85 TYR A CA 1
ATOM 691 C C . TYR A 1 85 ? -22.491 -4.877 9.762 1.00 90.75 85 TYR A C 1
ATOM 693 O O . TYR A 1 85 ? -23.517 -5.179 10.373 1.00 90.75 85 TYR A O 1
ATOM 701 N N . LEU A 1 86 ? -21.345 -4.628 10.403 1.00 88.75 86 LEU A N 1
ATOM 702 C CA . LEU A 1 86 ? -21.215 -4.718 11.859 1.00 88.75 86 LEU A CA 1
ATOM 703 C C . LEU A 1 86 ? -22.113 -3.705 12.574 1.00 88.75 86 LEU A C 1
ATOM 705 O O . LEU A 1 86 ? -22.732 -4.061 13.574 1.00 88.75 86 LEU A O 1
ATOM 709 N N . LYS A 1 87 ? -22.285 -2.495 12.030 1.00 88.19 87 LYS A N 1
ATOM 710 C CA . LYS A 1 87 ? -23.206 -1.484 12.580 1.00 88.19 87 LYS A CA 1
ATOM 711 C C . LYS A 1 87 ? -24.668 -1.940 12.634 1.00 88.19 87 LYS A C 1
ATOM 713 O O . LYS A 1 87 ? -25.420 -1.441 13.466 1.00 88.19 87 LYS A O 1
ATOM 718 N N . THR A 1 88 ? -25.078 -2.908 11.808 1.00 88.06 88 THR A N 1
ATOM 719 C CA . THR A 1 88 ? -26.432 -3.495 11.885 1.00 88.06 88 THR A CA 1
ATOM 720 C C . THR A 1 88 ? -26.643 -4.386 13.111 1.00 88.06 88 THR A C 1
ATOM 722 O O . THR A 1 88 ? -27.777 -4.736 13.436 1.00 88.06 88 THR A O 1
ATOM 725 N N . LYS A 1 89 ? -25.567 -4.789 13.799 1.00 87.25 89 LYS A N 1
ATOM 726 C CA . LYS A 1 89 ? -25.632 -5.663 14.970 1.00 87.25 89 LYS A CA 1
ATOM 727 C C . LYS A 1 89 ? -25.692 -4.813 16.247 1.00 87.25 89 LYS A C 1
ATOM 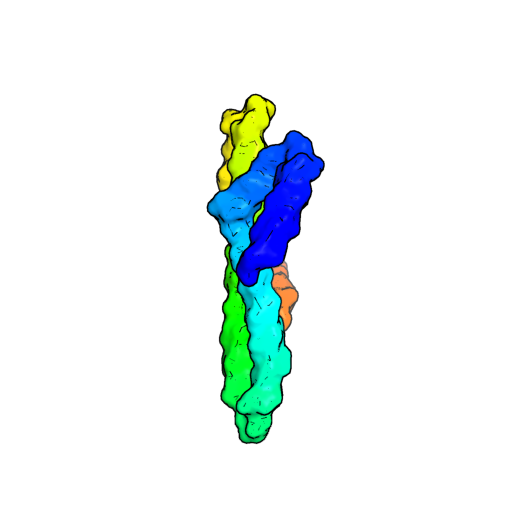729 O O . LYS A 1 89 ? -24.790 -4.003 16.460 1.00 87.25 89 LYS A O 1
ATOM 734 N N . PRO A 1 90 ? -26.660 -5.051 17.157 1.00 84.56 90 PRO A N 1
ATOM 735 C CA . PRO A 1 90 ? -26.816 -4.267 18.388 1.00 84.56 90 PRO A CA 1
ATOM 736 C C . PRO A 1 90 ? -25.531 -4.159 19.223 1.00 84.56 90 PRO A C 1
ATOM 738 O O . PRO A 1 90 ? -25.225 -3.102 19.758 1.00 84.56 90 PRO A O 1
ATOM 741 N N . ARG A 1 91 ? -24.724 -5.229 19.261 1.00 84.88 91 ARG A N 1
ATOM 742 C CA . ARG A 1 91 ? -23.454 -5.296 20.007 1.00 84.88 91 ARG A CA 1
ATOM 743 C C . ARG A 1 91 ? -22.365 -4.340 19.496 1.00 84.88 91 ARG A C 1
ATOM 745 O O . ARG A 1 91 ? -21.463 -3.991 20.253 1.00 84.88 91 ARG A O 1
ATOM 752 N N . PHE A 1 92 ? -22.408 -3.960 18.221 1.00 82.62 92 PHE A N 1
ATOM 753 C CA . PHE A 1 92 ? -21.343 -3.201 17.555 1.00 82.62 92 PHE A CA 1
ATOM 754 C C . PHE A 1 92 ? -21.784 -1.804 17.105 1.00 82.62 92 PHE A C 1
ATOM 756 O O . PHE A 1 92 ? -20.952 -1.046 16.612 1.00 82.62 92 PHE A O 1
ATOM 763 N N . ARG A 1 93 ? -23.061 -1.446 17.296 1.00 79.00 93 ARG A N 1
ATOM 764 C CA . ARG A 1 93 ? -23.635 -0.172 16.844 1.00 79.00 93 ARG A CA 1
ATOM 765 C C . ARG A 1 93 ? -22.938 1.046 17.449 1.00 79.00 93 ARG A C 1
ATOM 767 O O . ARG A 1 93 ? -22.625 1.987 16.729 1.00 79.00 93 ARG A O 1
ATOM 774 N N . ASP A 1 94 ? -22.644 0.986 18.742 1.00 84.56 94 ASP A N 1
ATOM 775 C CA . ASP A 1 94 ? -22.089 2.119 19.491 1.00 84.56 94 ASP A CA 1
ATOM 776 C C . ASP A 1 94 ? -20.551 2.046 19.584 1.00 84.56 94 ASP A C 1
ATOM 778 O O . ASP A 1 94 ? -19.914 2.762 20.356 1.00 84.56 94 ASP A O 1
ATOM 782 N N . LYS A 1 95 ? -19.925 1.144 18.812 1.00 87.44 95 LYS A N 1
ATOM 783 C CA . LYS A 1 95 ? -18.469 0.997 18.761 1.00 87.44 95 LYS A CA 1
ATOM 784 C C . LYS A 1 95 ? -17.897 1.777 17.572 1.00 87.44 95 LYS A C 1
ATOM 786 O O . LYS A 1 95 ? -18.429 1.670 16.465 1.00 87.44 95 LYS A O 1
ATOM 791 N N . PRO A 1 96 ? -16.767 2.489 17.740 1.00 87.62 96 PRO A N 1
ATOM 792 C CA . PRO A 1 96 ? -16.165 3.310 16.690 1.00 87.62 96 PRO A CA 1
ATOM 793 C C . PRO A 1 96 ? -15.377 2.464 15.672 1.00 87.62 96 PRO A C 1
ATOM 795 O O . PRO A 1 96 ? -14.199 2.698 15.415 1.00 87.62 96 PRO A O 1
ATOM 798 N N . MET A 1 97 ? -16.025 1.467 15.060 1.00 87.38 97 MET A N 1
ATOM 799 C CA . MET A 1 97 ? -15.412 0.557 14.080 1.00 87.38 97 MET A CA 1
ATOM 800 C C . MET A 1 97 ? -14.799 1.306 12.884 1.00 87.38 97 MET A C 1
ATOM 802 O O . MET A 1 97 ? -13.746 0.920 12.379 1.00 87.38 97 MET A O 1
ATOM 806 N N . GLY A 1 98 ? -15.403 2.433 12.489 1.00 87.50 98 GLY A N 1
ATOM 807 C CA . GLY A 1 98 ? -14.860 3.310 11.450 1.00 87.50 98 GLY A CA 1
ATOM 808 C C . GLY A 1 98 ? -13.481 3.875 11.802 1.00 87.50 98 GLY A C 1
ATOM 809 O O . GLY A 1 98 ? -12.603 3.889 10.944 1.00 87.50 98 GLY A O 1
ATOM 810 N N . SER A 1 99 ? -13.257 4.266 13.061 1.00 91.88 99 SER A N 1
ATOM 811 C CA . SER A 1 99 ? -11.961 4.776 13.527 1.00 91.88 99 SER A CA 1
ATOM 812 C C . SER A 1 99 ? -10.890 3.686 13.522 1.00 91.88 99 SER A C 1
ATOM 814 O O . SER A 1 99 ? -9.758 3.945 13.125 1.00 91.88 99 SER A O 1
ATOM 816 N N . TYR A 1 100 ? -11.237 2.447 13.882 1.00 91.94 100 TYR A N 1
ATOM 817 C CA . TYR A 1 100 ? -10.294 1.325 13.805 1.00 91.94 100 TYR A CA 1
ATOM 818 C C . TYR A 1 100 ? -9.888 1.011 12.366 1.00 91.94 100 TYR A C 1
ATOM 820 O O . TYR A 1 100 ? -8.707 0.827 12.078 1.00 91.94 100 TYR A O 1
ATOM 828 N N . ILE A 1 101 ? -10.851 1.021 11.444 1.00 92.06 101 ILE A N 1
ATOM 829 C CA . ILE A 1 101 ? -10.569 0.842 10.017 1.00 92.06 101 ILE A CA 1
ATOM 830 C C . ILE A 1 101 ? -9.726 1.994 9.482 1.00 92.06 101 ILE A C 1
ATOM 832 O O . ILE A 1 101 ? -8.824 1.758 8.688 1.00 92.06 101 ILE A O 1
ATOM 836 N N . GLN A 1 102 ? -9.973 3.227 9.921 1.00 95.00 102 GLN A N 1
ATOM 837 C CA . GLN A 1 102 ? -9.169 4.377 9.520 1.00 95.00 102 GLN A CA 1
ATOM 838 C C . GLN A 1 102 ? -7.706 4.219 9.946 1.00 95.00 102 GLN A C 1
ATOM 840 O O . GLN A 1 102 ? -6.814 4.410 9.122 1.00 95.00 102 GLN A O 1
ATOM 845 N N . VAL A 1 103 ? -7.458 3.819 11.195 1.00 95.81 103 VAL A N 1
ATOM 846 C CA . VAL A 1 103 ? -6.100 3.558 11.695 1.00 95.81 103 VAL A CA 1
ATOM 847 C C . VAL A 1 103 ? -5.440 2.432 10.899 1.00 95.81 103 VAL A C 1
ATOM 849 O O . VAL A 1 103 ? -4.315 2.591 10.435 1.00 95.81 103 VAL A O 1
ATOM 852 N N . PHE A 1 104 ? -6.154 1.333 10.641 1.00 95.12 104 PHE A N 1
ATOM 853 C CA . PHE A 1 104 ? -5.649 0.256 9.787 1.00 95.12 104 PHE A CA 1
ATOM 854 C C . PHE A 1 104 ? -5.312 0.744 8.367 1.00 95.12 104 PHE A C 1
ATOM 856 O O . PHE A 1 104 ? -4.263 0.406 7.819 1.00 95.12 104 PHE A O 1
ATOM 863 N N . MET A 1 105 ? -6.168 1.582 7.779 1.00 95.81 105 MET A N 1
ATOM 864 C CA . MET A 1 105 ? -5.940 2.143 6.451 1.00 95.81 105 MET A CA 1
ATOM 865 C C . MET A 1 105 ? -4.723 3.069 6.406 1.00 95.81 105 MET A C 1
ATOM 867 O O . MET A 1 105 ? -4.060 3.091 5.376 1.00 95.81 105 MET A O 1
ATOM 871 N N . ILE A 1 106 ? -4.390 3.790 7.483 1.00 96.12 106 ILE A N 1
ATOM 872 C CA . ILE A 1 106 ? -3.144 4.573 7.557 1.00 96.12 106 ILE A CA 1
ATOM 873 C C . ILE A 1 106 ? -1.937 3.648 7.370 1.00 96.12 106 ILE A C 1
ATOM 875 O O . ILE A 1 106 ? -1.101 3.908 6.508 1.00 96.12 106 ILE A O 1
ATOM 879 N N . PHE A 1 107 ? -1.879 2.529 8.099 1.00 95.31 107 PHE A N 1
ATOM 880 C CA . PHE A 1 107 ? -0.804 1.548 7.928 1.00 95.31 107 PHE A CA 1
ATOM 881 C C . PHE A 1 107 ? -0.791 0.942 6.519 1.00 95.31 107 PHE A C 1
ATOM 883 O O . PHE A 1 107 ? 0.272 0.840 5.909 1.00 95.31 107 PHE A O 1
ATOM 890 N N . ALA A 1 108 ? -1.958 0.601 5.964 1.00 95.75 108 ALA A N 1
ATOM 891 C CA . ALA A 1 108 ? -2.057 0.085 4.600 1.00 95.75 108 ALA A CA 1
ATOM 892 C C . ALA A 1 108 ? -1.542 1.093 3.556 1.00 95.75 108 ALA A C 1
ATOM 894 O O . ALA A 1 108 ? -0.808 0.712 2.647 1.00 95.75 108 ALA A O 1
ATOM 895 N N . TRP A 1 109 ? -1.871 2.381 3.702 1.00 96.50 109 TRP A N 1
ATOM 896 C CA . TRP A 1 109 ? -1.364 3.446 2.834 1.00 96.50 109 TRP A CA 1
ATOM 897 C C . TRP A 1 109 ? 0.144 3.629 2.958 1.00 96.50 109 TRP A C 1
ATOM 899 O O . TRP A 1 109 ? 0.805 3.772 1.935 1.00 96.50 109 TRP A O 1
ATOM 909 N N . ILE A 1 110 ? 0.696 3.575 4.173 1.00 94.38 110 ILE A N 1
ATOM 910 C CA . ILE A 1 110 ? 2.146 3.634 4.392 1.00 94.38 110 ILE A CA 1
ATOM 911 C C . ILE A 1 110 ? 2.836 2.493 3.632 1.00 94.38 110 ILE A C 1
ATOM 913 O O . ILE A 1 110 ? 3.737 2.742 2.834 1.00 94.38 110 ILE A O 1
ATOM 917 N N . VAL A 1 111 ? 2.370 1.252 3.808 1.00 93.50 111 VAL A N 1
ATOM 918 C CA . VAL A 1 111 ? 2.910 0.085 3.088 1.00 93.50 111 VAL A CA 1
ATOM 919 C C . VAL A 1 111 ? 2.752 0.241 1.573 1.00 93.50 111 VAL A C 1
ATOM 921 O O . VAL A 1 111 ? 3.682 -0.050 0.821 1.00 93.50 111 VAL A O 1
ATOM 924 N N . GLY A 1 112 ? 1.604 0.739 1.112 1.00 95.56 112 GLY A N 1
ATOM 925 C CA . GLY A 1 112 ? 1.349 0.999 -0.302 1.00 95.56 112 GLY A CA 1
ATOM 926 C C . GLY A 1 112 ? 2.301 2.032 -0.901 1.00 95.56 112 GLY A C 1
ATOM 927 O O . GLY A 1 112 ? 2.867 1.790 -1.962 1.00 95.56 112 GLY A O 1
ATOM 928 N N . ILE A 1 113 ? 2.549 3.140 -0.201 1.00 94.88 113 ILE A N 1
ATOM 929 C CA . ILE A 1 11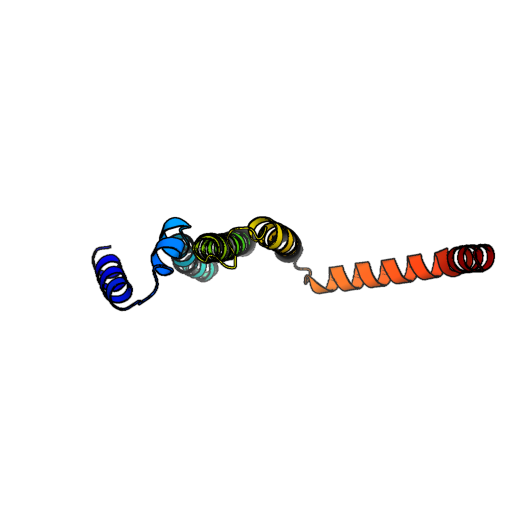3 ? 3.505 4.175 -0.615 1.00 94.88 113 ILE A CA 1
ATOM 930 C C . ILE A 1 113 ? 4.917 3.592 -0.694 1.00 94.88 113 ILE A C 1
ATOM 932 O O . ILE A 1 113 ? 5.583 3.765 -1.711 1.00 94.88 113 ILE A O 1
ATOM 936 N N . PHE A 1 114 ? 5.359 2.844 0.320 1.00 92.88 114 PHE A N 1
ATOM 937 C CA . PHE A 1 114 ? 6.662 2.175 0.274 1.00 92.88 114 PHE A CA 1
ATOM 938 C C . PHE A 1 114 ? 6.769 1.182 -0.885 1.00 92.88 114 PHE A C 1
ATOM 940 O O . PHE A 1 114 ? 7.808 1.108 -1.534 1.00 92.88 114 PHE A O 1
ATOM 947 N N . THR A 1 115 ? 5.691 0.458 -1.185 1.00 93.69 115 THR A N 1
ATOM 948 C CA . THR A 1 115 ? 5.641 -0.461 -2.330 1.00 93.69 115 THR A CA 1
ATOM 949 C C . THR A 1 115 ? 5.758 0.298 -3.654 1.00 93.69 115 THR A C 1
ATOM 951 O O . THR A 1 115 ? 6.506 -0.120 -4.530 1.00 93.69 115 THR A O 1
ATOM 954 N N . ILE A 1 116 ? 5.087 1.445 -3.791 1.00 95.44 116 ILE A N 1
ATOM 955 C CA . ILE A 1 116 ? 5.205 2.323 -4.967 1.00 95.44 116 ILE A CA 1
ATOM 956 C C . ILE A 1 116 ? 6.641 2.834 -5.118 1.00 95.44 116 ILE A C 1
ATOM 958 O O . ILE A 1 116 ? 7.208 2.744 -6.205 1.00 95.44 116 ILE A O 1
ATOM 962 N N . PHE A 1 117 ? 7.262 3.308 -4.035 1.00 93.38 117 PHE A N 1
ATOM 963 C CA . PHE A 1 117 ? 8.671 3.706 -4.056 1.00 93.38 117 PHE A CA 1
ATOM 964 C C . PHE A 1 117 ? 9.582 2.553 -4.469 1.00 93.38 117 PHE A C 1
ATOM 966 O O . PHE A 1 117 ? 10.471 2.755 -5.292 1.00 93.38 117 PHE A O 1
ATOM 973 N N . ALA A 1 118 ? 9.347 1.346 -3.958 1.00 92.00 118 ALA A N 1
ATOM 974 C CA . ALA A 1 118 ? 10.114 0.163 -4.327 1.00 92.00 118 ALA A CA 1
ATOM 975 C C . ALA A 1 118 ? 9.984 -0.190 -5.815 1.00 92.00 118 ALA A C 1
ATOM 977 O O . ALA A 1 118 ? 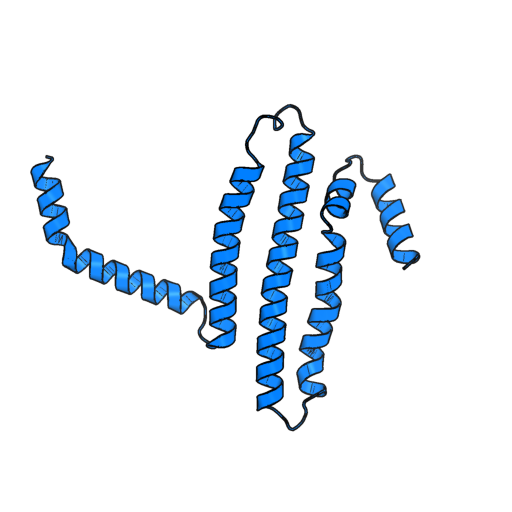10.976 -0.539 -6.443 1.00 92.00 118 ALA A O 1
ATOM 978 N N . ILE A 1 119 ? 8.790 -0.049 -6.398 1.00 94.25 119 ILE A N 1
ATOM 979 C CA . ILE A 1 119 ? 8.564 -0.257 -7.838 1.00 94.25 119 ILE A CA 1
ATOM 980 C C . ILE A 1 119 ? 9.344 0.771 -8.669 1.00 94.25 119 ILE A C 1
ATOM 982 O O . ILE A 1 119 ? 9.956 0.418 -9.672 1.00 94.25 119 ILE A O 1
ATOM 986 N N . ILE A 1 120 ? 9.332 2.041 -8.256 1.00 93.62 120 ILE A N 1
ATOM 987 C CA . ILE A 1 120 ? 9.984 3.129 -9.001 1.00 93.62 120 ILE A CA 1
ATOM 988 C C . ILE A 1 120 ? 11.510 3.039 -8.895 1.00 93.62 120 ILE A C 1
ATOM 990 O O . ILE A 1 120 ? 12.208 3.243 -9.883 1.00 93.62 120 ILE A O 1
ATOM 994 N N . THR A 1 121 ? 12.016 2.752 -7.695 1.00 90.25 121 THR A N 1
ATOM 995 C CA . THR A 1 121 ? 13.456 2.729 -7.385 1.00 90.25 121 THR A CA 1
ATOM 996 C C . THR A 1 121 ? 14.113 1.373 -7.622 1.00 90.25 121 THR A C 1
ATOM 998 O O . THR A 1 121 ? 15.329 1.278 -7.509 1.00 90.25 121 THR A O 1
ATOM 1001 N N . GLU A 1 122 ? 13.324 0.325 -7.883 1.00 87.12 122 GLU A N 1
ATOM 1002 C CA . GLU A 1 122 ? 13.754 -1.084 -7.946 1.00 87.12 122 GLU A CA 1
ATOM 1003 C C . GLU A 1 122 ? 14.405 -1.607 -6.654 1.00 87.12 122 GLU A C 1
ATOM 1005 O O . GLU A 1 122 ? 14.983 -2.695 -6.593 1.00 87.12 122 GLU A O 1
ATOM 1010 N N . ILE A 1 123 ? 14.278 -0.848 -5.568 1.00 85.12 123 ILE A N 1
ATOM 1011 C CA . ILE A 1 123 ? 14.795 -1.212 -4.260 1.00 85.12 123 ILE A CA 1
ATOM 1012 C C . ILE A 1 123 ? 13.694 -1.931 -3.496 1.00 85.12 123 ILE A C 1
ATOM 1014 O O . ILE A 1 123 ? 12.619 -1.392 -3.258 1.00 85.12 123 ILE A O 1
ATOM 1018 N N . GLN A 1 124 ? 13.980 -3.146 -3.038 1.00 80.44 124 GLN A N 1
ATOM 1019 C CA . GLN A 1 124 ? 13.045 -3.899 -2.205 1.00 80.44 124 GLN A CA 1
ATOM 1020 C C . GLN A 1 124 ? 12.651 -3.114 -0.943 1.00 80.44 124 GLN A C 1
ATOM 1022 O O . GLN A 1 124 ? 13.517 -2.618 -0.220 1.00 80.44 124 GLN A O 1
ATOM 1027 N N . VAL A 1 125 ? 11.349 -3.101 -0.626 1.00 77.44 125 VAL A N 1
ATOM 1028 C CA . VAL A 1 125 ? 10.765 -2.413 0.545 1.00 77.44 125 VAL A CA 1
ATOM 1029 C C . VAL A 1 125 ? 11.515 -2.728 1.848 1.00 77.44 125 VAL A C 1
ATOM 1031 O O . VAL A 1 125 ? 11.750 -1.838 2.661 1.00 77.44 125 VAL A O 1
ATOM 1034 N N . TRP A 1 126 ? 11.954 -3.976 2.036 1.00 79.50 126 TRP A N 1
ATOM 1035 C CA . TRP A 1 126 ? 12.674 -4.411 3.238 1.00 79.50 126 TRP A CA 1
ATOM 1036 C C . TRP A 1 126 ? 13.959 -3.628 3.501 1.00 79.50 126 TRP A C 1
ATOM 1038 O O . TRP A 1 126 ? 14.280 -3.370 4.659 1.00 79.50 126 TRP A O 1
ATOM 1048 N N . LYS A 1 127 ? 14.653 -3.173 2.450 1.00 82.75 127 LYS A N 1
ATOM 1049 C CA . LYS A 1 127 ? 15.885 -2.390 2.603 1.00 82.75 127 LYS A CA 1
ATOM 1050 C C . LYS A 1 127 ? 15.628 -1.047 3.290 1.00 82.75 127 LYS A C 1
ATOM 1052 O O . LYS A 1 127 ? 16.488 -0.585 4.034 1.00 82.75 127 LYS A O 1
ATOM 1057 N N . PHE A 1 128 ? 14.442 -0.457 3.123 1.00 80.75 128 PHE A N 1
ATOM 1058 C CA . PHE A 1 128 ? 14.063 0.766 3.836 1.00 80.75 128 PHE A CA 1
ATOM 1059 C C . PHE A 1 128 ? 13.903 0.518 5.337 1.00 80.75 128 PHE A C 1
ATOM 1061 O O . PHE A 1 128 ? 14.416 1.291 6.141 1.00 80.75 128 PHE A O 1
ATOM 1068 N N . PHE A 1 129 ? 13.259 -0.585 5.727 1.00 84.81 129 PHE A N 1
ATOM 1069 C CA . PHE A 1 129 ? 13.144 -0.966 7.138 1.00 84.81 129 PHE A CA 1
ATOM 1070 C C . PHE A 1 129 ? 14.505 -1.283 7.756 1.00 84.81 129 PHE A C 1
ATOM 1072 O O . PHE A 1 129 ? 14.773 -0.865 8.879 1.00 84.81 129 PHE A O 1
ATOM 1079 N N . THR A 1 130 ? 15.389 -1.957 7.016 1.00 89.25 130 THR A N 1
ATOM 1080 C CA . THR A 1 130 ? 16.767 -2.197 7.459 1.00 89.25 130 THR A CA 1
ATOM 1081 C C . THR A 1 130 ? 17.528 -0.885 7.658 1.00 89.25 130 THR A C 1
ATOM 1083 O O . THR A 1 130 ? 18.168 -0.713 8.692 1.00 89.25 130 THR A O 1
ATOM 1086 N N . ALA A 1 131 ? 17.426 0.063 6.721 1.00 87.81 131 ALA A N 1
ATOM 1087 C CA . ALA A 1 131 ? 18.081 1.367 6.827 1.00 87.81 131 ALA A CA 1
ATOM 1088 C C . ALA A 1 131 ? 17.542 2.202 8.003 1.00 87.81 131 ALA A C 1
ATOM 1090 O O . ALA A 1 131 ? 18.325 2.770 8.762 1.00 87.81 131 ALA A O 1
ATOM 1091 N N . LEU A 1 132 ? 16.219 2.231 8.200 1.00 89.94 132 LEU A N 1
ATOM 1092 C CA . LEU A 1 132 ? 15.587 2.901 9.341 1.00 89.94 132 LEU A CA 1
ATOM 1093 C C . LEU A 1 132 ? 15.980 2.255 10.672 1.00 89.94 132 LEU A C 1
ATOM 1095 O O . LEU A 1 132 ? 16.291 2.965 11.625 1.00 89.94 132 LEU A O 1
ATOM 1099 N N . GLY A 1 133 ? 16.003 0.921 10.736 1.00 91.75 133 GLY A N 1
ATOM 1100 C CA . GLY A 1 133 ? 16.426 0.180 11.923 1.00 91.75 133 GLY A CA 1
ATOM 1101 C C . GLY A 1 133 ? 17.887 0.450 12.280 1.00 91.75 133 GLY A C 1
ATOM 1102 O O . GLY A 1 133 ? 18.190 0.750 13.432 1.00 91.75 133 GLY A O 1
ATOM 1103 N N . ALA A 1 134 ? 18.780 0.430 11.287 1.00 95.19 134 ALA A N 1
ATOM 1104 C CA . ALA A 1 134 ? 20.187 0.772 11.475 1.00 95.19 134 ALA A CA 1
ATOM 1105 C C . ALA A 1 134 ? 20.363 2.229 11.935 1.00 95.19 134 ALA A C 1
ATOM 1107 O O . ALA A 1 134 ? 21.059 2.482 12.916 1.00 95.19 134 ALA A O 1
ATOM 1108 N N . GLY A 1 135 ? 19.685 3.184 11.290 1.00 95.88 135 GLY A N 1
ATOM 1109 C CA . GLY A 1 135 ? 19.713 4.594 11.688 1.00 95.88 135 GLY A CA 1
ATOM 1110 C C . GLY A 1 135 ? 19.175 4.820 13.103 1.00 95.88 135 GLY A C 1
ATOM 1111 O O . GLY A 1 135 ? 19.783 5.546 13.885 1.00 95.88 135 GLY A O 1
ATOM 1112 N N . SER A 1 136 ? 18.084 4.144 13.475 1.00 95.12 136 SER A N 1
ATOM 1113 C CA . SER A 1 136 ? 17.524 4.198 14.830 1.00 95.12 136 SER A CA 1
ATOM 1114 C C . SER A 1 136 ? 18.482 3.621 15.871 1.00 95.12 136 SER A C 1
ATOM 1116 O O . SER A 1 136 ? 18.630 4.217 16.935 1.00 95.12 136 SER A O 1
ATOM 1118 N N . ALA A 1 137 ? 19.172 2.519 15.564 1.00 96.00 137 ALA A N 1
ATOM 1119 C CA . ALA A 1 137 ? 20.193 1.958 16.443 1.00 96.00 137 ALA A CA 1
ATOM 1120 C C . ALA A 1 137 ? 21.365 2.932 16.643 1.00 96.00 137 ALA A C 1
ATOM 1122 O O . ALA A 1 137 ? 21.807 3.128 17.770 1.00 96.00 137 ALA A O 1
ATOM 1123 N N . VAL A 1 138 ? 21.824 3.599 15.580 1.00 96.06 138 VAL A N 1
ATOM 1124 C CA . VAL A 1 138 ? 22.871 4.631 15.675 1.00 96.06 138 VAL A CA 1
ATOM 1125 C C . VAL A 1 138 ? 22.412 5.810 16.537 1.00 96.06 138 VAL A C 1
ATOM 1127 O O . VAL A 1 138 ? 23.151 6.240 17.417 1.00 96.06 138 VAL A O 1
ATOM 1130 N N . ILE A 1 139 ? 21.185 6.301 16.346 1.00 95.50 139 ILE A N 1
ATOM 1131 C CA . ILE A 1 139 ? 20.608 7.372 17.176 1.00 95.50 139 ILE A CA 1
ATOM 1132 C C . ILE A 1 139 ? 20.544 6.937 18.647 1.00 95.50 139 ILE A C 1
ATOM 1134 O O . ILE A 1 139 ? 20.982 7.677 19.524 1.00 95.50 139 ILE A O 1
ATOM 1138 N N . LEU A 1 140 ? 20.060 5.723 18.924 1.00 95.62 140 LEU A N 1
ATOM 1139 C CA . LEU A 1 140 ? 20.022 5.161 20.277 1.00 95.62 140 LEU A CA 1
ATOM 1140 C C . LEU A 1 140 ? 21.418 5.059 20.903 1.00 95.62 140 LEU A C 1
ATOM 1142 O O . LEU A 1 140 ? 21.559 5.317 22.094 1.00 95.62 140 LEU A O 1
ATOM 1146 N N . LEU A 1 141 ? 22.443 4.715 20.119 1.00 95.62 141 LEU A N 1
ATOM 1147 C CA . LEU A 1 141 ? 23.830 4.666 20.585 1.00 95.62 141 LEU A CA 1
ATOM 1148 C C . LEU A 1 141 ? 24.370 6.058 20.926 1.00 95.62 141 LEU A C 1
ATOM 1150 O O . LEU A 1 141 ? 24.982 6.215 21.978 1.00 95.62 141 LEU A O 1
ATOM 1154 N N . ILE A 1 142 ? 24.117 7.063 20.080 1.00 96.00 142 ILE A N 1
ATOM 1155 C CA . ILE A 1 142 ? 24.561 8.448 20.310 1.00 96.00 142 ILE A CA 1
ATOM 1156 C C . ILE A 1 142 ? 23.917 9.027 21.575 1.00 96.00 142 ILE A C 1
ATOM 1158 O O . ILE A 1 142 ? 24.589 9.675 22.371 1.00 96.00 142 ILE A O 1
ATOM 1162 N N . PHE A 1 143 ? 22.624 8.776 21.784 1.00 96.25 143 PHE A N 1
ATOM 1163 C CA . PHE A 1 143 ? 21.882 9.314 22.929 1.00 96.25 143 PHE A CA 1
ATOM 1164 C C . PHE A 1 143 ? 21.877 8.404 24.158 1.00 96.25 143 PHE A C 1
ATOM 1166 O O . PHE A 1 143 ? 21.238 8.744 25.155 1.00 96.25 143 PHE A O 1
ATOM 1173 N N . LYS A 1 144 ? 22.582 7.268 24.121 1.00 95.19 144 LYS A N 1
ATOM 1174 C CA . LYS A 1 144 ? 22.582 6.269 25.197 1.00 95.19 144 LYS A CA 1
ATOM 1175 C C . LYS A 1 144 ? 22.860 6.901 26.563 1.00 95.19 144 LYS A C 1
ATOM 1177 O O . LYS A 1 144 ? 22.104 6.676 27.506 1.00 95.19 144 LYS A O 1
ATOM 1182 N N . ASP A 1 145 ? 23.910 7.714 26.653 1.00 95.88 145 ASP A N 1
ATOM 1183 C CA . ASP A 1 145 ? 24.347 8.302 27.921 1.00 95.88 145 ASP A CA 1
ATOM 1184 C C . ASP A 1 145 ? 23.408 9.421 28.391 1.00 95.88 145 ASP A C 1
ATOM 1186 O O . ASP A 1 145 ? 23.134 9.537 29.583 1.00 95.88 145 ASP A O 1
ATOM 1190 N N . SER A 1 146 ? 22.826 10.197 27.471 1.00 94.81 146 SER A N 1
ATOM 1191 C CA . SER A 1 146 ? 21.799 11.192 27.807 1.00 94.81 146 SER A CA 1
ATOM 1192 C C . SER A 1 146 ? 20.523 10.541 28.349 1.00 94.81 146 SER A C 1
ATOM 1194 O O . SER A 1 146 ? 19.936 11.047 29.303 1.00 94.81 146 SER A O 1
ATOM 1196 N N . ILE A 1 147 ? 20.106 9.405 27.776 1.00 92.88 147 ILE A N 1
ATOM 1197 C CA . ILE A 1 147 ? 18.954 8.630 28.258 1.00 92.88 147 ILE A CA 1
ATOM 1198 C C . ILE A 1 147 ? 19.246 8.069 29.653 1.00 92.88 147 ILE A C 1
ATOM 1200 O O . ILE A 1 147 ? 18.405 8.184 30.541 1.00 92.88 147 ILE A O 1
ATOM 1204 N N . LEU A 1 148 ? 20.438 7.504 29.871 1.00 94.19 148 LEU A N 1
ATOM 1205 C CA . LEU A 1 148 ? 20.847 6.999 31.185 1.00 94.19 148 LEU A CA 1
ATOM 1206 C C . LEU A 1 148 ? 20.928 8.115 32.234 1.00 94.19 148 LEU A C 1
ATOM 1208 O O . LEU A 1 148 ? 20.478 7.915 33.358 1.00 94.19 148 LEU A O 1
ATOM 1212 N N . GLY A 1 149 ? 21.430 9.295 31.863 1.00 95.75 149 GLY A N 1
ATOM 1213 C CA . GLY A 1 149 ? 21.454 10.469 32.737 1.00 95.75 149 GLY A CA 1
ATOM 1214 C C . GLY A 1 149 ? 20.056 10.955 33.127 1.00 95.75 149 GLY A C 1
ATOM 1215 O O . GLY A 1 149 ? 19.830 11.296 34.284 1.00 95.75 149 GLY A O 1
ATOM 1216 N N . LEU A 1 150 ? 19.098 10.924 32.193 1.00 94.94 150 LEU A N 1
ATOM 1217 C CA . LEU A 1 150 ? 17.694 11.240 32.473 1.00 94.94 150 LEU A CA 1
ATOM 1218 C C . LEU A 1 150 ? 17.049 10.207 33.410 1.00 94.94 150 LEU A C 1
ATOM 1220 O O . LEU A 1 150 ? 16.345 10.577 34.345 1.00 94.94 150 LEU A O 1
ATOM 1224 N N . VAL A 1 151 ? 17.281 8.913 33.170 1.00 94.06 151 VAL A N 1
ATOM 1225 C CA . VAL A 1 151 ? 16.766 7.841 34.039 1.00 94.06 151 VAL A CA 1
ATOM 1226 C C . VAL A 1 151 ? 17.322 7.994 35.455 1.00 94.06 151 VAL A C 1
ATOM 1228 O O . VAL A 1 151 ? 16.558 7.923 36.413 1.00 94.06 151 VAL A O 1
ATOM 1231 N N . ALA A 1 152 ? 18.617 8.292 35.582 1.00 95.44 152 ALA A N 1
ATOM 1232 C CA . ALA A 1 152 ? 19.277 8.497 36.867 1.00 95.44 152 ALA A CA 1
ATOM 1233 C C . ALA A 1 152 ? 18.790 9.741 37.632 1.00 95.44 152 ALA A C 1
ATOM 1235 O O . ALA A 1 152 ? 18.933 9.773 38.846 1.00 95.44 152 ALA A O 1
ATOM 1236 N N . SER A 1 153 ? 18.227 10.759 36.967 1.00 93.50 153 SER A N 1
ATOM 1237 C CA . SER A 1 153 ? 17.681 11.941 37.657 1.00 93.50 153 SER A CA 1
ATOM 1238 C C . SER A 1 153 ? 16.249 11.754 38.168 1.00 93.50 153 SER A C 1
ATOM 1240 O O . SER A 1 153 ? 15.759 12.600 38.912 1.00 93.50 153 SER A 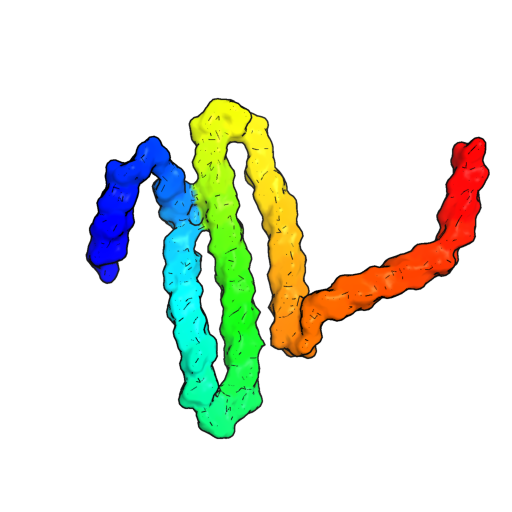O 1
ATOM 1242 N N . ILE A 1 154 ? 15.541 10.726 37.687 1.00 94.50 154 ILE A N 1
ATOM 1243 C CA . ILE A 1 154 ? 14.157 10.406 38.079 1.00 94.50 154 ILE A CA 1
ATOM 1244 C C . ILE A 1 154 ? 14.126 9.335 39.185 1.00 94.50 154 ILE A C 1
ATOM 1246 O O . ILE A 1 154 ? 13.156 9.280 39.942 1.00 94.50 154 ILE A O 1
ATOM 1250 N N . GLN A 1 155 ? 15.152 8.480 39.246 1.00 83.56 155 GLN A N 1
ATOM 1251 C CA . GLN A 1 155 ? 15.368 7.488 40.306 1.00 83.56 155 GLN A CA 1
ATOM 1252 C C . GLN A 1 155 ? 15.916 8.132 41.580 1.00 83.56 155 GLN A C 1
ATOM 1254 O O . GLN A 1 155 ? 15.520 7.651 42.664 1.00 83.56 155 GLN A O 1
#

Foldseek 3Di:
DVVVVVVLVVVCVVDPACLVVLLVVLCLVVLVVVLVVLVVVLVCLCVVQPVNVVVSLVVNLVSVLVNLVSVLSNLLSNQSSVLVRQCVDPVCVPPPSVVVSVVVSVVSVVVSVLVSVCSVVVPDSVVVVVVVVVVVVVVCVVCVVVVVVVVVVVD

Radius of gyration: 23.29 Å; chains: 1; bounding box: 56×30×70 Å

pLDDT: mean 88.8, std 11.96, range [45.38, 97.94]

Sequence (155 aa):
WKVLRSVSLRLARKSKTNFDNFLVANRVPRYLAHIVPLSILIEFVPFAFIGFDYAAEIVLKFLHVLFVVLALYVVKSVFTSINDYLKTKPRFRDKPMGSYIQVFMIFAWIVGIFTIFAIITEIQVWKFFTALGAGSAVILLIFKDSILGLVASIQ

Secondary structure (DSSP, 8-state):
-HHHHHHHHHHHTT-SSTHHHHHHHTTHHHHHHHHHHHHHHHHHHHHHTTT-HHHHHHHHHHHHHHHHHHHHHHHHHHHHHHHHHHHTSTTTTTS-HHHHHHHHHHHHHHHHHHHHHHHHH---HHHHHHHHHHHHHHHHHHTHHHHHHHHHHH-